Protein AF-A0A4Q4B4C9-F1 (afdb_monomer)

Radius of gyration: 53.79 Å; Cα contacts (8 Å, |Δi|>4): 9; chains: 1; bounding box: 115×48×121 Å

Structure (mmCIF, N/CA/C/O backbone):
data_AF-A0A4Q4B4C9-F1
#
_entry.id   AF-A0A4Q4B4C9-F1
#
loop_
_atom_site.group_PDB
_atom_site.id
_atom_site.type_symbol
_atom_site.label_atom_id
_atom_site.label_alt_id
_atom_site.label_comp_id
_atom_site.label_asym_id
_atom_site.label_entity_id
_atom_site.label_seq_id
_atom_site.pdbx_PDB_ins_code
_atom_site.Cartn_x
_atom_site.Cartn_y
_atom_site.Cartn_z
_atom_site.occupancy
_atom_site.B_iso_or_equiv
_atom_site.auth_seq_id
_atom_site.auth_comp_id
_atom_site.auth_asym_id
_atom_site.auth_atom_id
_atom_site.pdbx_PDB_model_num
ATOM 1 N N . MET A 1 1 ? -21.458 15.396 8.444 1.00 42.88 1 MET A N 1
ATOM 2 C CA . MET A 1 1 ? -22.837 14.868 8.305 1.00 42.88 1 MET A CA 1
ATOM 3 C C . MET A 1 1 ? -23.790 16.047 8.133 1.00 42.88 1 MET A C 1
ATOM 5 O O . MET A 1 1 ? -23.716 16.972 8.928 1.00 42.88 1 MET A O 1
ATOM 9 N N . LYS A 1 2 ? -24.606 16.087 7.069 1.00 46.91 2 LYS A N 1
ATOM 10 C CA . LYS A 1 2 ? -25.549 17.196 6.817 1.00 46.91 2 LYS A CA 1
ATOM 11 C C . LYS A 1 2 ? -26.785 17.034 7.712 1.00 46.91 2 LYS A C 1
ATOM 13 O O . LYS A 1 2 ? -27.507 16.052 7.568 1.00 46.91 2 LYS A O 1
ATOM 18 N N . ASN A 1 3 ? -27.028 17.991 8.607 1.00 56.25 3 ASN A N 1
ATOM 19 C CA . ASN A 1 3 ? -28.228 18.044 9.445 1.00 56.25 3 ASN A CA 1
ATOM 20 C C . ASN A 1 3 ? -29.454 18.344 8.564 1.00 56.25 3 ASN A C 1
ATOM 22 O O . ASN A 1 3 ? -29.598 19.454 8.054 1.00 56.25 3 ASN A O 1
ATOM 26 N N . LYS A 1 4 ? -30.316 17.345 8.330 1.00 58.97 4 LYS A N 1
ATOM 27 C CA . LYS A 1 4 ? -31.586 17.542 7.614 1.00 58.97 4 LYS A CA 1
ATOM 28 C C . LYS A 1 4 ? -32.542 18.352 8.499 1.00 58.97 4 LYS A C 1
ATOM 30 O O . LYS A 1 4 ? -32.805 17.977 9.635 1.00 58.97 4 LYS A O 1
ATOM 35 N N . LYS A 1 5 ? -33.046 19.458 7.951 1.00 60.44 5 LYS A N 1
ATOM 36 C CA . LYS A 1 5 ? -33.972 20.411 8.579 1.00 60.44 5 LYS A CA 1
ATOM 37 C C . LYS A 1 5 ? -35.241 19.682 9.070 1.00 60.44 5 LYS A C 1
ATOM 39 O O . LYS A 1 5 ? -35.974 19.124 8.259 1.00 60.44 5 LYS A O 1
ATOM 44 N N . LEU A 1 6 ? -35.472 19.662 10.388 1.00 64.94 6 LEU A N 1
ATOM 45 C CA . LEU A 1 6 ? -36.532 18.889 11.070 1.00 64.94 6 LEU A CA 1
ATOM 46 C C . LEU A 1 6 ? -37.939 19.520 10.972 1.00 64.94 6 LEU A C 1
ATOM 48 O O . LEU A 1 6 ? -38.914 18.950 11.448 1.00 64.94 6 LEU A O 1
ATOM 52 N N . GLU A 1 7 ? -38.063 20.688 10.344 1.00 58.03 7 GLU A N 1
ATOM 53 C CA . GLU A 1 7 ? -39.237 21.572 10.443 1.00 58.03 7 GLU A CA 1
ATOM 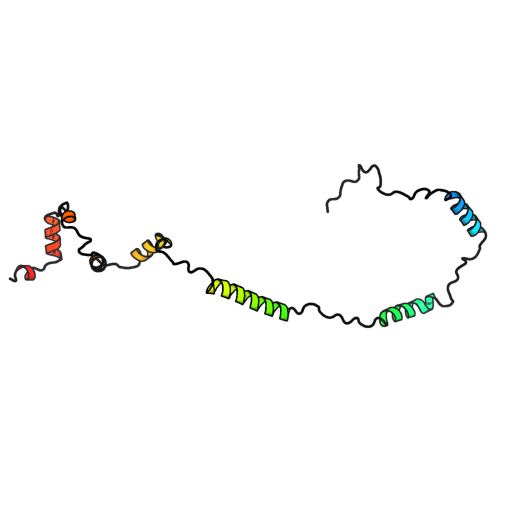54 C C . GLU A 1 7 ? -40.471 21.116 9.631 1.00 58.03 7 GLU A C 1
ATOM 56 O O . GLU A 1 7 ? -41.517 21.756 9.681 1.00 58.03 7 GLU A O 1
ATOM 61 N N . HIS A 1 8 ? -40.397 19.986 8.913 1.00 58.88 8 HIS A N 1
ATOM 62 C CA . HIS A 1 8 ? -41.503 19.451 8.095 1.00 58.88 8 HIS A CA 1
ATOM 63 C C . HIS A 1 8 ? -41.809 17.960 8.324 1.00 58.88 8 HIS A C 1
ATOM 65 O O . HIS A 1 8 ? -42.465 17.320 7.497 1.00 58.88 8 HIS A O 1
ATOM 71 N N . ILE A 1 9 ? -41.368 17.378 9.442 1.00 64.75 9 ILE A N 1
ATOM 72 C CA . ILE A 1 9 ? -41.639 15.970 9.757 1.00 64.75 9 ILE A CA 1
ATOM 73 C C . ILE A 1 9 ? -43.001 15.867 10.461 1.00 64.75 9 ILE A C 1
ATOM 75 O O . ILE A 1 9 ? -43.102 16.019 11.673 1.00 64.75 9 ILE A O 1
ATOM 79 N N . LYS A 1 10 ? -44.069 15.600 9.698 1.00 65.00 10 LYS A N 1
ATOM 80 C CA . LYS A 1 10 ? -45.440 15.464 10.241 1.00 65.00 10 LYS A CA 1
ATOM 81 C C . LYS A 1 10 ? -45.649 14.213 11.105 1.00 65.00 10 LYS A C 1
ATOM 83 O O . LYS A 1 10 ? -46.644 14.128 11.816 1.00 65.00 10 LYS A O 1
ATOM 88 N N . THR A 1 11 ? -44.748 13.232 11.032 1.00 64.75 11 THR A N 1
ATOM 89 C CA . THR A 1 11 ? -44.867 11.958 11.755 1.00 64.75 11 THR A CA 1
ATOM 90 C C . THR A 1 11 ? -43.518 11.572 12.346 1.00 64.75 11 THR A C 1
ATOM 92 O O . THR A 1 11 ? -42.553 11.414 11.603 1.00 64.75 11 THR A O 1
ATOM 95 N N . THR A 1 12 ? -43.442 11.370 13.659 1.00 70.44 12 THR A N 1
ATOM 96 C CA . THR A 1 12 ? -42.189 11.162 14.411 1.00 70.44 12 THR A CA 1
ATOM 97 C C . THR A 1 12 ? -41.469 9.838 14.106 1.00 70.44 12 THR A C 1
ATOM 99 O O . THR A 1 12 ? -40.429 9.565 14.687 1.00 70.44 12 THR A O 1
ATOM 102 N N . GLY A 1 13 ? -41.997 8.998 13.205 1.00 74.75 13 GLY A N 1
ATOM 103 C CA . GLY A 1 13 ? -41.436 7.687 12.850 1.00 74.75 13 GLY A CA 1
ATOM 104 C C . GLY A 1 13 ? -41.636 6.607 13.920 1.00 74.75 13 GLY A C 1
ATOM 105 O O . GLY A 1 13 ? -41.539 5.422 13.614 1.00 74.75 13 GLY A O 1
ATOM 106 N N . PHE A 1 14 ? -41.985 6.993 15.145 1.00 80.00 14 PHE A N 1
ATOM 107 C CA . PHE A 1 14 ? -42.307 6.077 16.229 1.00 80.00 14 PHE A CA 1
ATOM 108 C C . PHE A 1 14 ? -43.767 5.632 16.126 1.00 80.00 14 PHE A C 1
ATOM 110 O O . PHE A 1 14 ? -44.681 6.452 16.030 1.00 80.00 14 PHE A O 1
ATOM 117 N N . LYS A 1 15 ? -43.987 4.316 16.140 1.00 79.31 15 LYS A N 1
ATOM 118 C CA . LYS A 1 15 ? -45.313 3.696 16.219 1.00 79.31 15 LYS A CA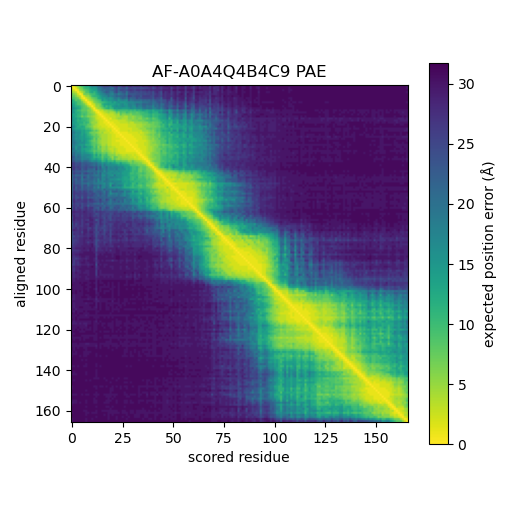 1
ATOM 119 C C . LYS A 1 15 ? -45.344 2.804 17.450 1.00 79.31 15 LYS A C 1
ATOM 121 O O . LYS A 1 15 ? -44.407 2.040 17.670 1.00 79.31 15 LYS A O 1
ATOM 126 N N . THR A 1 16 ? -46.405 2.900 18.241 1.00 83.62 16 THR A N 1
ATOM 127 C CA . THR A 1 16 ? -46.639 1.961 19.336 1.00 83.62 16 THR A CA 1
ATOM 128 C C . THR A 1 16 ? -47.272 0.674 18.797 1.00 83.62 16 THR A C 1
ATOM 130 O O . THR A 1 16 ? -47.941 0.699 17.756 1.00 83.62 16 THR A O 1
ATOM 133 N N . PRO A 1 17 ? -47.059 -0.469 19.469 1.00 89.69 17 PRO A N 1
ATOM 134 C CA . PRO A 1 17 ? -47.747 -1.710 19.144 1.00 89.69 17 PRO A CA 1
ATOM 135 C C . PRO A 1 17 ? -49.271 -1.553 19.175 1.00 89.69 17 PRO A C 1
ATOM 137 O O . PRO A 1 17 ? -49.821 -0.722 19.904 1.00 89.69 17 PRO A O 1
ATOM 140 N N . LYS A 1 18 ? -49.963 -2.390 18.399 1.00 88.25 18 LYS A N 1
ATOM 141 C CA . LYS A 1 18 ? -51.425 -2.468 18.439 1.00 88.25 18 LYS A CA 1
ATOM 142 C C . LYS A 1 18 ? -51.864 -2.783 19.878 1.00 88.25 18 LYS A C 1
ATOM 144 O O . LYS A 1 18 ? -51.306 -3.687 20.489 1.00 88.25 18 LYS A O 1
ATOM 149 N N . ASN A 1 19 ? -52.830 -2.019 20.391 1.00 89.75 19 ASN A N 1
ATOM 150 C CA . ASN A 1 19 ? -53.393 -2.140 21.743 1.00 89.75 19 ASN A CA 1
ATOM 151 C C . ASN A 1 19 ? -52.430 -1.809 22.906 1.00 89.75 19 ASN A C 1
ATOM 153 O O . ASN A 1 19 ? -52.719 -2.142 24.047 1.00 89.75 19 ASN A O 1
ATOM 157 N N . TYR A 1 20 ? -51.319 -1.100 22.664 1.00 88.31 20 TYR A N 1
ATOM 158 C CA . TYR A 1 20 ? -50.353 -0.731 23.718 1.00 88.31 20 TYR A CA 1
ATOM 159 C C . TYR A 1 20 ? -50.963 0.040 24.907 1.00 88.31 20 TYR A C 1
ATOM 161 O O . TYR A 1 20 ? -50.525 -0.124 26.039 1.00 88.31 20 TYR A O 1
ATOM 169 N N . PHE A 1 21 ? -51.963 0.886 24.651 1.00 92.75 21 PHE A N 1
ATOM 170 C CA . PHE A 1 21 ? -52.628 1.688 25.685 1.00 92.75 21 PHE A CA 1
ATOM 171 C C . PHE A 1 21 ? -53.924 1.053 26.208 1.00 92.75 21 PHE A C 1
ATOM 173 O O . PHE A 1 21 ? -54.580 1.625 27.074 1.00 92.75 21 PHE A O 1
ATOM 180 N N . GLU A 1 22 ? -54.318 -0.109 25.686 1.00 92.12 22 GLU A N 1
ATOM 181 C CA . GLU A 1 22 ? -55.541 -0.786 26.111 1.00 92.12 22 GLU A CA 1
ATOM 182 C C . GLU A 1 22 ? -55.336 -1.370 27.519 1.00 92.12 22 GLU A C 1
ATOM 184 O O . GLU A 1 22 ? -54.445 -2.187 27.737 1.00 92.12 22 GLU A O 1
ATOM 189 N N . GLY A 1 23 ? -56.120 -0.904 28.497 1.00 87.94 23 GLY A N 1
ATOM 190 C CA . GLY A 1 23 ? -56.010 -1.329 29.900 1.00 87.94 23 GLY A CA 1
ATOM 191 C C . GLY A 1 23 ? -54.860 -0.690 30.694 1.00 87.94 23 GLY A C 1
ATOM 192 O O . GLY A 1 23 ? -54.616 -1.088 31.835 1.00 87.94 23 GLY A O 1
ATOM 193 N N . LEU A 1 24 ? -54.162 0.306 30.130 1.00 92.56 24 LEU A N 1
ATOM 194 C CA . LEU A 1 24 ? -53.080 1.020 30.823 1.00 92.56 24 LEU A CA 1
ATOM 195 C C . LEU A 1 24 ? -53.591 1.720 32.092 1.00 92.56 24 LEU A C 1
ATOM 197 O O . LEU A 1 24 ? -52.974 1.591 33.150 1.00 92.56 24 LEU A O 1
ATOM 201 N N . ASP A 1 25 ? -54.728 2.410 31.994 1.00 90.88 25 ASP A N 1
ATOM 202 C CA . ASP A 1 25 ? -55.322 3.147 33.113 1.00 90.88 25 ASP A CA 1
ATOM 203 C C . ASP A 1 25 ? -55.636 2.210 34.282 1.00 90.88 25 ASP A C 1
ATOM 205 O O . ASP A 1 25 ? -55.207 2.456 35.409 1.00 90.88 25 ASP A O 1
ATOM 209 N N . ASP A 1 26 ? -56.288 1.078 34.001 1.00 92.38 26 ASP A N 1
ATOM 210 C CA . ASP A 1 26 ? -56.604 0.061 35.004 1.00 92.38 26 ASP A CA 1
ATOM 211 C C . ASP A 1 26 ? -55.338 -0.525 35.634 1.00 92.38 26 ASP A C 1
ATOM 213 O O . ASP A 1 26 ? -55.276 -0.705 36.852 1.00 92.38 26 ASP A O 1
ATOM 217 N N . SER A 1 27 ? -54.302 -0.790 34.833 1.00 90.00 27 SER A N 1
ATOM 218 C CA . SER A 1 27 ? -53.021 -1.300 35.330 1.00 90.00 27 SER A CA 1
ATOM 219 C C . SER A 1 27 ? -52.346 -0.312 36.284 1.00 90.00 27 SER A C 1
ATOM 221 O O . SER A 1 27 ? -51.910 -0.707 37.367 1.00 90.00 27 SER A O 1
ATOM 223 N N . ILE A 1 28 ? -52.289 0.972 35.921 1.00 92.31 28 ILE A N 1
ATOM 224 C CA . ILE A 1 28 ? -51.684 2.022 36.755 1.00 92.31 28 ILE A CA 1
ATOM 225 C C . ILE A 1 28 ? -52.471 2.182 38.058 1.00 92.31 28 ILE A C 1
ATOM 227 O O . ILE A 1 28 ? -51.889 2.246 39.144 1.00 92.31 28 ILE A O 1
ATOM 231 N N . LEU A 1 29 ? -53.799 2.206 37.972 1.00 92.31 29 LEU A N 1
ATOM 232 C CA . LEU A 1 29 ? -54.676 2.426 39.119 1.00 92.31 29 LEU A CA 1
ATOM 233 C C . LEU A 1 29 ? -54.662 1.225 40.078 1.00 92.31 29 LEU A C 1
ATOM 235 O O . LEU A 1 29 ? -54.659 1.400 41.300 1.00 92.31 29 LEU A O 1
ATOM 239 N N . ASN A 1 30 ? -54.584 0.004 39.544 1.00 89.50 30 ASN A N 1
ATOM 240 C CA . ASN A 1 30 ? -54.397 -1.212 40.334 1.00 89.50 30 ASN A CA 1
ATOM 241 C C . ASN A 1 30 ? -53.015 -1.257 40.995 1.00 89.50 30 ASN A C 1
ATOM 243 O O . ASN A 1 30 ? -52.917 -1.625 42.168 1.00 89.50 30 ASN A O 1
ATOM 247 N N . GLN A 1 31 ? -51.962 -0.827 40.295 1.00 86.81 31 GLN A N 1
ATOM 248 C CA . GLN A 1 31 ? -50.615 -0.762 40.858 1.00 86.81 31 GLN A CA 1
ATOM 249 C C . GLN A 1 31 ? -50.516 0.272 41.986 1.00 86.81 31 GLN A C 1
ATOM 251 O O . GLN A 1 31 ? -49.995 -0.050 43.051 1.00 86.81 31 GLN A O 1
ATOM 256 N N . ALA A 1 32 ? -51.100 1.462 41.817 1.00 86.56 32 ALA A N 1
ATOM 257 C CA . ALA A 1 32 ? -51.150 2.486 42.863 1.00 86.56 32 ALA A CA 1
ATOM 258 C C . ALA A 1 32 ? -51.892 1.999 44.124 1.00 86.56 32 ALA A C 1
ATOM 260 O O . ALA A 1 32 ? -51.418 2.194 45.247 1.00 86.56 32 ALA A O 1
ATOM 261 N N . LYS A 1 33 ? -53.023 1.296 43.950 1.00 87.19 33 LYS A N 1
ATOM 262 C CA . LYS A 1 33 ? -53.766 0.667 45.057 1.00 87.19 33 LYS A CA 1
ATOM 263 C C . LYS A 1 33 ? 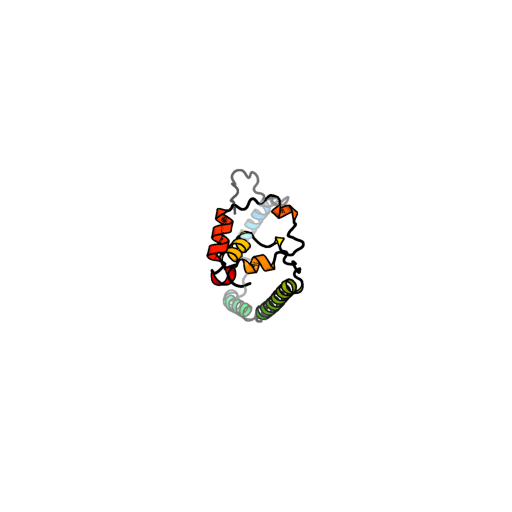-52.937 -0.400 45.776 1.00 87.19 33 LYS A C 1
ATOM 265 O O . LYS A 1 33 ? -52.973 -0.465 47.004 1.00 87.19 33 LYS A O 1
ATOM 270 N N . LEU A 1 34 ? -52.182 -1.218 45.040 1.00 82.38 34 LEU A N 1
ATOM 271 C CA . LEU A 1 34 ? -51.282 -2.216 45.628 1.00 82.38 34 LEU A CA 1
ATOM 272 C C . LEU A 1 34 ? -50.151 -1.553 46.420 1.00 82.38 34 LEU A C 1
ATOM 274 O O . LEU A 1 34 ? -49.905 -1.941 47.558 1.00 82.38 34 LEU A O 1
ATOM 278 N N . SER A 1 35 ? -49.516 -0.524 45.857 1.00 79.25 35 SER A N 1
ATOM 279 C CA . SER A 1 35 ? -48.435 0.217 46.512 1.00 79.25 35 SER A CA 1
ATOM 280 C C . SER A 1 35 ? -48.885 0.900 47.805 1.00 79.25 35 SER A C 1
ATOM 282 O O . SER A 1 35 ? -48.116 0.938 48.754 1.00 79.25 35 SER A O 1
ATOM 284 N N . SER A 1 36 ? -50.136 1.365 47.898 1.00 78.62 36 SER A N 1
ATOM 285 C CA . SER A 1 36 ? -50.681 1.910 49.158 1.00 78.62 36 SER A CA 1
ATOM 286 C C . SER A 1 36 ? -50.986 0.860 50.236 1.00 78.62 36 SER A C 1
ATOM 288 O O . SER A 1 36 ? -51.192 1.215 51.392 1.00 78.62 36 SER A O 1
ATOM 290 N N . LYS A 1 37 ? -51.061 -0.425 49.864 1.00 79.94 37 LYS A N 1
ATOM 291 C CA . LYS A 1 37 ? -51.369 -1.541 50.776 1.00 79.94 37 LYS A CA 1
ATOM 292 C C . LYS A 1 37 ? -50.134 -2.313 51.232 1.00 79.94 37 LYS A C 1
ATOM 294 O O . LYS A 1 37 ? -50.257 -3.192 52.081 1.00 79.94 37 LYS A O 1
ATOM 299 N N . ILE A 1 38 ? -48.977 -2.038 50.641 1.00 77.06 38 ILE A N 1
ATOM 300 C CA . ILE A 1 38 ? -47.738 -2.767 50.883 1.00 77.06 38 ILE A CA 1
ATOM 301 C C . ILE A 1 38 ? -46.719 -1.769 51.438 1.00 77.06 38 ILE A C 1
ATOM 303 O O . ILE A 1 38 ? -46.164 -0.973 50.693 1.00 77.06 38 ILE A O 1
ATOM 307 N N . ASP A 1 39 ? -46.448 -1.847 52.742 1.00 69.69 39 ASP A N 1
ATOM 308 C CA . ASP A 1 39 ? -45.487 -0.961 53.426 1.00 69.69 39 ASP A CA 1
ATOM 309 C C . ASP A 1 39 ? -44.017 -1.312 53.152 1.00 69.69 39 ASP A C 1
ATOM 311 O O . ASP A 1 39 ? -43.110 -0.553 53.488 1.00 69.69 39 ASP A O 1
ATOM 315 N N . THR A 1 40 ? -43.745 -2.481 52.565 1.00 69.00 40 THR A N 1
ATOM 316 C CA . THR A 1 40 ? -42.374 -2.960 52.357 1.00 69.00 40 THR A CA 1
ATOM 317 C C . THR A 1 40 ? -42.178 -3.444 50.932 1.00 69.00 40 THR A C 1
ATOM 319 O O . THR A 1 40 ? -42.922 -4.291 50.442 1.00 69.00 40 THR A O 1
ATOM 322 N N . ASN A 1 41 ? -41.148 -2.932 50.259 1.00 68.69 41 ASN A N 1
ATOM 323 C CA . ASN A 1 41 ? -40.745 -3.446 48.956 1.00 68.69 41 ASN A CA 1
ATOM 324 C C . ASN A 1 41 ? -40.422 -4.942 49.116 1.00 68.69 41 ASN A C 1
ATOM 326 O O . ASN A 1 41 ? -39.565 -5.309 49.918 1.00 68.69 41 ASN A O 1
ATOM 330 N N . GLY A 1 42 ? -41.124 -5.808 48.376 1.00 71.06 42 GLY A N 1
ATOM 331 C CA . GLY A 1 42 ? -41.061 -7.271 48.537 1.00 71.06 42 GLY A CA 1
ATOM 332 C C . GLY A 1 42 ? -39.691 -7.904 48.259 1.00 71.06 42 GLY A C 1
ATOM 333 O O . GLY A 1 42 ? -39.510 -9.099 48.469 1.00 71.06 42 GLY A O 1
ATOM 334 N N . PHE A 1 43 ? -38.716 -7.110 47.820 1.00 77.75 43 PHE A N 1
ATOM 335 C CA . PHE A 1 43 ? -37.341 -7.530 47.614 1.00 77.75 43 PHE A CA 1
ATOM 336 C C . PHE A 1 43 ? -36.456 -6.904 48.685 1.00 77.75 43 PHE A C 1
ATOM 338 O O . PHE A 1 43 ? -36.180 -5.704 48.665 1.00 77.75 43 PHE A O 1
ATOM 345 N N . LYS A 1 44 ? -35.993 -7.738 49.616 1.00 77.25 44 LYS A N 1
ATOM 346 C CA . LYS A 1 44 ? -34.891 -7.396 50.512 1.00 77.25 44 LYS A CA 1
ATOM 347 C C . LYS A 1 44 ? -33.598 -7.889 49.884 1.00 77.25 44 LYS A C 1
ATOM 349 O O . LYS A 1 44 ? -33.519 -9.033 49.437 1.00 77.25 44 LYS A O 1
ATOM 354 N N . VAL A 1 45 ? -32.596 -7.019 49.839 1.00 83.00 45 VAL A N 1
ATOM 355 C CA . VAL A 1 45 ? -31.242 -7.444 49.487 1.00 83.00 45 VAL A CA 1
ATOM 356 C C . VAL A 1 45 ? -30.698 -8.358 50.592 1.00 83.00 45 VAL A C 1
ATOM 358 O O . VAL A 1 45 ? -31.038 -8.151 51.761 1.00 83.00 45 VAL A O 1
ATOM 361 N N . PRO A 1 46 ? -29.880 -9.368 50.251 1.00 84.69 46 PRO A N 1
ATOM 362 C CA . PRO A 1 46 ? -29.179 -10.166 51.246 1.00 84.69 46 PRO A CA 1
ATOM 363 C C . PRO A 1 46 ? -28.334 -9.292 52.175 1.00 84.69 46 PRO A C 1
ATOM 365 O O . PRO A 1 46 ? -27.816 -8.247 51.767 1.00 84.69 46 PRO A O 1
ATOM 368 N N . GLU A 1 47 ? -28.175 -9.748 53.413 1.00 86.31 47 GLU A N 1
ATOM 369 C CA . GLU A 1 47 ? -27.282 -9.117 54.382 1.00 86.31 47 GLU A CA 1
ATOM 370 C C . GLU A 1 47 ? -25.864 -9.017 53.796 1.00 86.31 47 GLU A C 1
ATOM 372 O O . GLU A 1 47 ? -25.396 -9.926 53.103 1.00 86.31 47 GLU A O 1
ATOM 377 N N . SER A 1 48 ? -25.220 -7.862 53.979 1.00 87.00 48 SER A N 1
ATOM 378 C CA . SER A 1 48 ? -23.886 -7.568 53.437 1.00 87.00 48 SER A CA 1
ATOM 379 C C . SER A 1 48 ? -23.747 -7.654 51.902 1.00 87.00 48 SER A C 1
ATOM 381 O O . SER A 1 48 ? -22.634 -7.800 51.391 1.00 87.00 48 SER A O 1
ATOM 383 N N . TYR A 1 49 ? -24.838 -7.537 51.125 1.00 87.06 49 TYR A N 1
ATOM 384 C CA . TYR A 1 49 ? -24.764 -7.508 49.652 1.00 87.06 49 TYR A CA 1
ATOM 385 C C . TYR A 1 49 ? -23.849 -6.386 49.140 1.00 87.06 49 TYR A C 1
ATOM 387 O O . TYR A 1 49 ? -22.944 -6.642 48.348 1.00 87.06 49 TYR A O 1
ATOM 395 N N . PHE A 1 50 ? -24.069 -5.156 49.615 1.00 90.81 50 PHE A N 1
ATOM 396 C CA . PHE A 1 50 ? -23.292 -3.989 49.188 1.00 90.81 50 PHE A CA 1
ATOM 397 C C . PHE A 1 50 ? -21.879 -3.973 49.779 1.00 90.81 50 PHE A C 1
ATOM 399 O O . PHE A 1 50 ? -20.961 -3.513 49.115 1.00 90.81 50 PHE A O 1
ATOM 406 N N . GLU A 1 51 ? -21.684 -4.540 50.972 1.00 89.19 51 GLU A N 1
ATOM 407 C CA . GLU A 1 51 ? -20.365 -4.654 51.614 1.00 89.19 51 GLU A CA 1
ATOM 408 C C . GLU A 1 51 ? -19.423 -5.585 50.835 1.00 89.19 51 GLU A C 1
ATOM 410 O O . GLU A 1 51 ? -18.227 -5.332 50.741 1.00 89.19 51 GLU A O 1
ATOM 415 N N . ASN A 1 52 ? -19.968 -6.645 50.229 1.00 88.12 52 ASN A N 1
ATOM 416 C CA . ASN A 1 52 ? -19.197 -7.621 49.452 1.00 88.12 52 ASN A CA 1
ATOM 417 C C . ASN A 1 52 ? -19.218 -7.358 47.939 1.00 88.12 52 ASN A C 1
ATOM 419 O O . ASN A 1 52 ? -18.637 -8.135 47.173 1.00 88.12 52 ASN A O 1
ATOM 423 N N . LEU A 1 53 ? -19.910 -6.307 47.487 1.00 89.44 53 LEU A N 1
ATOM 424 C CA . LEU A 1 53 ? -20.043 -5.991 46.066 1.00 89.44 53 LEU A CA 1
ATOM 425 C C . LEU A 1 53 ? -18.678 -5.662 45.457 1.00 89.44 53 LEU A C 1
ATOM 427 O O . LEU A 1 53 ? -18.312 -6.246 44.439 1.00 89.44 53 LEU A O 1
ATOM 431 N N . ASP A 1 54 ? -17.912 -4.793 46.115 1.00 85.75 54 ASP A N 1
ATOM 432 C CA . ASP A 1 54 ? -16.602 -4.349 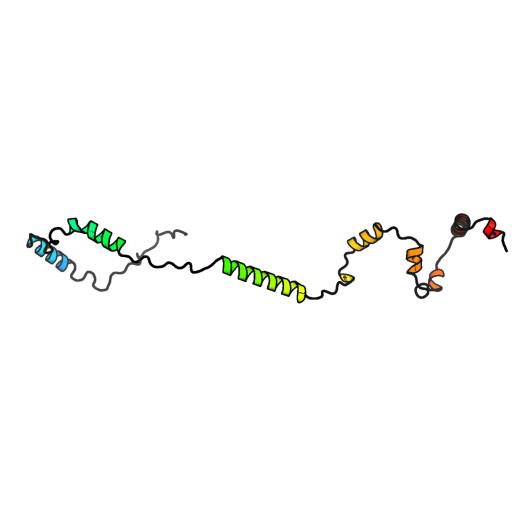45.633 1.00 85.75 54 ASP A CA 1
ATOM 433 C C . ASP A 1 54 ? -15.627 -5.523 45.499 1.00 85.75 54 ASP A C 1
ATOM 435 O O . ASP A 1 54 ? -14.951 -5.667 44.480 1.00 85.75 54 ASP A O 1
ATOM 439 N N . VAL A 1 55 ? -15.616 -6.421 46.490 1.00 87.06 55 VAL A N 1
ATOM 440 C CA . VAL A 1 55 ? -14.780 -7.631 46.482 1.00 87.06 55 VAL A CA 1
ATOM 441 C C . VAL A 1 55 ? -15.168 -8.548 45.322 1.00 87.06 55 VAL A C 1
ATOM 443 O O . VAL A 1 55 ? -14.300 -8.981 44.566 1.00 87.06 55 VAL A O 1
ATOM 446 N N . LYS A 1 56 ? -16.470 -8.791 45.116 1.00 86.06 56 LYS A N 1
ATOM 447 C CA . LYS A 1 56 ? -16.963 -9.623 44.006 1.00 86.06 56 LYS A CA 1
ATOM 448 C C . LYS A 1 56 ? -16.631 -9.041 42.637 1.00 86.06 56 LYS A C 1
ATOM 450 O O . LYS A 1 56 ? -16.280 -9.795 41.732 1.00 86.06 56 LYS A O 1
ATOM 455 N N . VAL A 1 57 ? -16.752 -7.725 42.470 1.00 87.25 57 VAL A N 1
ATOM 456 C CA . VAL A 1 57 ? -16.421 -7.052 41.208 1.00 87.25 57 VAL A CA 1
ATOM 457 C C . VAL A 1 57 ? -14.920 -7.151 40.936 1.00 87.25 57 VAL A C 1
ATOM 459 O O . VAL A 1 57 ? -14.524 -7.505 39.826 1.00 87.25 57 VAL A O 1
ATOM 462 N N . LEU A 1 58 ? -14.078 -6.909 41.942 1.00 85.69 58 LEU A N 1
ATOM 463 C CA . LEU A 1 58 ? -12.624 -7.016 41.805 1.00 85.69 58 LEU A CA 1
ATOM 464 C C . LEU A 1 58 ? -12.168 -8.449 41.499 1.00 85.69 58 LEU A C 1
ATOM 466 O O . LEU A 1 58 ? -11.309 -8.636 40.636 1.00 85.69 58 LEU A O 1
ATOM 470 N N . ASP A 1 59 ? -12.755 -9.457 42.143 1.00 85.94 59 ASP A N 1
ATOM 471 C CA . ASP A 1 59 ? -12.451 -10.865 41.862 1.00 85.94 59 ASP A CA 1
ATOM 472 C C . ASP A 1 59 ? -12.907 -11.287 40.460 1.00 85.94 59 ASP A C 1
ATOM 474 O O . ASP A 1 59 ? -12.169 -11.978 39.753 1.00 85.94 59 ASP A O 1
ATOM 478 N N . ALA A 1 60 ? -14.072 -10.820 40.004 1.00 80.94 60 ALA A N 1
ATOM 479 C CA . ALA A 1 60 ? -14.565 -11.085 38.651 1.00 80.94 60 ALA A CA 1
ATOM 480 C C . ALA A 1 60 ? -13.678 -10.465 37.555 1.00 80.94 60 ALA A C 1
ATOM 482 O O . ALA A 1 60 ? -13.586 -11.004 36.451 1.00 80.94 60 ALA A O 1
ATOM 483 N N . VAL A 1 61 ? -13.008 -9.347 37.850 1.00 79.62 61 VAL A N 1
ATOM 484 C CA . VAL A 1 61 ? -12.076 -8.694 36.917 1.00 79.62 61 VAL A CA 1
ATOM 485 C C . VAL A 1 61 ? -10.689 -9.345 36.960 1.00 79.62 61 VAL A C 1
ATOM 487 O O . VAL A 1 61 ? -10.062 -9.502 35.914 1.00 79.62 61 VAL A O 1
ATOM 490 N N . LYS A 1 62 ? -10.213 -9.779 38.135 1.00 74.69 62 LYS A N 1
ATOM 491 C CA . LYS A 1 62 ? -8.906 -10.451 38.293 1.00 74.69 62 LYS A CA 1
ATOM 492 C C . LYS A 1 62 ? -8.861 -11.865 37.711 1.00 74.69 62 LYS A C 1
ATOM 494 O O . LYS A 1 62 ? -7.791 -12.328 37.334 1.00 74.69 62 LYS A O 1
ATOM 499 N N . THR A 1 63 ? -9.996 -12.558 37.663 1.00 61.50 63 THR A N 1
ATOM 500 C CA . THR A 1 63 ? -10.089 -13.966 37.231 1.00 61.50 63 THR A CA 1
ATOM 501 C C . THR A 1 63 ? -10.347 -14.143 35.736 1.00 61.50 63 THR A C 1
ATOM 503 O O . THR A 1 63 ? -10.621 -15.255 35.288 1.00 61.50 63 THR A O 1
ATOM 506 N N . GLN A 1 64 ? -10.225 -13.084 34.933 1.00 64.94 64 GLN A N 1
ATOM 507 C CA . GLN A 1 64 ? -10.158 -13.227 33.482 1.00 64.94 64 GLN A CA 1
ATOM 508 C C . GLN A 1 64 ? -8.797 -13.859 33.143 1.00 64.94 64 GLN A C 1
ATOM 510 O O . GLN A 1 64 ? -7.775 -13.199 33.350 1.00 64.94 64 GLN A O 1
ATOM 515 N N . PRO A 1 65 ? -8.726 -15.116 32.652 1.00 66.75 65 PRO A N 1
ATOM 516 C CA . PRO A 1 65 ? -7.467 -15.635 32.138 1.00 66.75 65 PRO A CA 1
ATOM 517 C C . PRO A 1 65 ? -7.022 -14.681 31.035 1.00 66.75 65 PRO A C 1
ATOM 519 O O . PRO A 1 65 ? -7.817 -14.392 30.138 1.00 66.75 65 PRO A O 1
ATOM 522 N N . GLU A 1 66 ? -5.797 -14.155 31.125 1.00 66.19 66 GLU A N 1
ATOM 523 C CA . GLU A 1 66 ? -5.249 -13.271 30.100 1.00 66.19 66 GLU A CA 1
ATOM 524 C C . GLU A 1 66 ? -5.426 -13.957 28.747 1.00 66.19 66 GLU A C 1
ATOM 526 O O . GLU A 1 66 ? -4.772 -14.958 28.436 1.00 66.19 66 GLU A O 1
ATOM 531 N N . THR A 1 67 ? -6.400 -13.487 27.964 1.00 64.50 67 THR A N 1
ATOM 532 C CA . THR A 1 67 ? -6.652 -14.069 26.655 1.00 64.50 67 THR A CA 1
ATOM 533 C C . THR A 1 67 ? -5.392 -13.816 25.855 1.00 64.50 67 THR A C 1
ATOM 535 O O . THR A 1 67 ? -4.946 -12.679 25.704 1.00 64.50 67 THR A O 1
ATOM 538 N N . LYS A 1 68 ? -4.752 -14.902 25.416 1.00 66.25 68 LYS A N 1
ATOM 539 C CA . LYS A 1 68 ? -3.482 -14.851 24.699 1.00 66.25 68 LYS A CA 1
ATOM 540 C C . LYS A 1 68 ? -3.702 -14.129 23.373 1.00 66.25 68 LYS A C 1
ATOM 542 O O . LYS A 1 68 ? -4.013 -14.750 22.358 1.00 66.25 68 LYS A O 1
ATOM 547 N N . VAL A 1 69 ? -3.551 -12.808 23.384 1.00 71.12 69 VAL A N 1
ATOM 548 C CA . VAL A 1 69 ? -3.620 -11.976 22.189 1.00 71.12 69 VAL A CA 1
ATOM 549 C C . VAL A 1 69 ? -2.388 -12.270 21.342 1.00 71.12 69 VAL A C 1
ATOM 551 O O . VAL A 1 69 ? -1.272 -11.834 21.621 1.00 71.12 69 VAL A O 1
ATOM 554 N N . ILE A 1 70 ? -2.575 -13.082 20.304 1.00 70.12 70 ILE A N 1
ATOM 555 C CA . ILE A 1 70 ? -1.544 -13.301 19.295 1.00 70.12 70 ILE A CA 1
ATOM 556 C C . ILE A 1 70 ? -1.608 -12.162 18.278 1.00 70.12 70 ILE A C 1
ATOM 558 O O . ILE A 1 70 ? -2.669 -11.815 17.763 1.00 70.12 70 ILE A O 1
ATOM 562 N N . LYS A 1 71 ? -0.457 -11.554 17.982 1.00 71.19 71 LYS A N 1
ATOM 563 C CA . LYS A 1 71 ? -0.350 -10.565 16.905 1.00 71.19 71 LYS A CA 1
ATOM 564 C C . LYS A 1 71 ? -0.613 -11.287 15.580 1.00 71.19 71 LYS A C 1
ATOM 566 O O . LYS A 1 71 ? 0.199 -12.110 15.170 1.00 71.19 71 LYS A O 1
ATOM 571 N N . LEU A 1 72 ? -1.744 -10.992 14.936 1.00 73.31 72 LEU A N 1
ATOM 572 C CA . LEU A 1 72 ? -2.204 -11.691 13.726 1.00 73.31 72 LEU A CA 1
ATOM 573 C C . LEU A 1 72 ? -1.296 -11.445 12.510 1.00 73.31 72 LEU A C 1
ATOM 575 O O . LEU A 1 72 ? -1.225 -12.276 11.611 1.00 73.31 72 LEU A O 1
ATOM 579 N N . PHE A 1 73 ? -0.575 -10.320 12.482 1.00 72.06 73 PHE A N 1
ATOM 580 C CA . PHE A 1 73 ? 0.249 -9.941 11.340 1.00 72.06 73 PHE A CA 1
ATOM 581 C C . PHE A 1 73 ? 1.692 -9.646 11.747 1.00 72.06 73 PHE A C 1
ATOM 583 O O . PHE A 1 73 ? 1.978 -8.696 12.480 1.00 72.06 73 PHE A O 1
ATOM 590 N N . ASN A 1 74 ? 2.622 -10.464 11.253 1.00 79.56 74 ASN A N 1
ATOM 591 C CA . ASN A 1 74 ? 4.048 -10.243 11.441 1.00 79.56 74 ASN A CA 1
ATOM 592 C C . ASN A 1 74 ? 4.582 -9.371 10.297 1.00 79.56 74 ASN A C 1
ATOM 594 O O . ASN A 1 74 ? 4.985 -9.886 9.253 1.00 79.56 74 ASN A O 1
ATOM 598 N N . TRP A 1 75 ? 4.602 -8.053 10.509 1.00 77.81 75 TRP A N 1
ATOM 599 C CA . TRP A 1 75 ? 5.060 -7.054 9.531 1.00 77.81 75 TRP A CA 1
ATOM 600 C C . TRP A 1 75 ? 6.422 -7.376 8.902 1.00 77.81 75 TRP A C 1
ATOM 602 O O . TRP A 1 75 ? 6.642 -7.065 7.738 1.00 77.81 75 TRP A O 1
ATOM 612 N N . LYS A 1 76 ? 7.316 -8.070 9.622 1.00 81.19 76 LYS A N 1
ATOM 613 C CA . LYS A 1 76 ? 8.614 -8.500 9.077 1.00 81.19 76 LYS A CA 1
ATOM 614 C C . LYS A 1 76 ? 8.473 -9.526 7.945 1.00 81.19 76 LYS A C 1
ATOM 616 O O . LYS A 1 76 ? 9.198 -9.447 6.962 1.00 81.19 76 LYS A O 1
ATOM 621 N N . LYS A 1 77 ? 7.536 -10.474 8.069 1.00 83.00 77 LYS A N 1
ATOM 622 C CA . LYS A 1 77 ? 7.253 -11.477 7.026 1.00 83.00 77 LYS A CA 1
ATOM 623 C C . LYS A 1 77 ? 6.517 -10.852 5.842 1.00 83.00 77 LYS A C 1
ATOM 625 O O . LYS A 1 77 ? 6.820 -11.170 4.697 1.00 83.00 77 LYS A O 1
ATOM 630 N N . ALA A 1 78 ? 5.616 -9.913 6.118 1.00 83.12 78 ALA A N 1
ATOM 631 C CA . ALA A 1 78 ? 4.935 -9.144 5.084 1.00 83.12 78 ALA A CA 1
ATOM 632 C C . ALA A 1 78 ? 5.909 -8.290 4.261 1.00 83.12 78 ALA A C 1
ATOM 634 O O . ALA A 1 78 ? 5.870 -8.334 3.036 1.00 83.12 78 ALA A O 1
ATOM 635 N N . ALA A 1 79 ? 6.838 -7.594 4.924 1.00 84.38 79 ALA A N 1
ATOM 636 C CA . ALA A 1 79 ? 7.877 -6.815 4.260 1.00 84.38 79 ALA A CA 1
ATOM 637 C C . ALA A 1 79 ? 8.791 -7.696 3.392 1.00 84.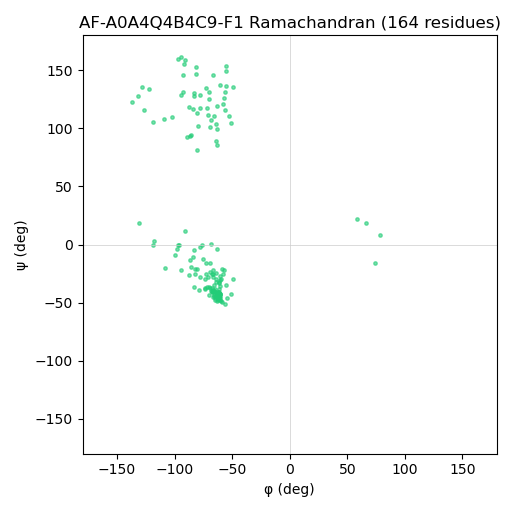38 79 ALA A C 1
ATOM 639 O O . ALA A 1 79 ? 9.099 -7.318 2.267 1.00 84.38 79 ALA A O 1
ATOM 640 N N . SER A 1 80 ? 9.168 -8.896 3.860 1.00 83.75 80 SER A N 1
ATOM 641 C CA . SER A 1 80 ? 9.974 -9.815 3.041 1.00 83.75 80 SER A CA 1
ATOM 642 C C . SER A 1 80 ? 9.233 -10.318 1.800 1.00 83.75 80 SER A C 1
ATOM 644 O O . SER A 1 80 ? 9.828 -10.391 0.732 1.00 83.75 80 SER A O 1
ATOM 646 N N . VAL A 1 81 ? 7.934 -10.627 1.910 1.00 89.56 81 VAL A N 1
ATOM 647 C CA . VAL A 1 81 ? 7.125 -11.065 0.758 1.00 89.56 81 VAL A CA 1
ATOM 648 C C . VAL A 1 81 ? 6.924 -9.916 -0.232 1.00 89.56 81 VAL A C 1
ATOM 650 O O . VAL A 1 81 ? 7.040 -10.127 -1.435 1.00 89.56 81 VAL A O 1
ATOM 653 N N . ALA A 1 82 ? 6.697 -8.696 0.262 1.00 90.06 82 ALA A N 1
ATOM 654 C CA . ALA A 1 82 ? 6.577 -7.506 -0.576 1.00 90.06 82 ALA A CA 1
ATOM 655 C C . ALA A 1 82 ? 7.878 -7.194 -1.334 1.00 90.06 82 ALA A C 1
ATOM 657 O O . ALA A 1 82 ? 7.826 -6.902 -2.524 1.00 90.06 82 ALA A O 1
ATOM 658 N N . ALA A 1 83 ? 9.039 -7.313 -0.680 1.00 90.69 83 ALA A N 1
ATOM 659 C CA . ALA A 1 83 ? 10.336 -7.129 -1.330 1.00 90.69 83 ALA A CA 1
ATOM 660 C C . ALA A 1 83 ? 10.571 -8.165 -2.441 1.00 90.69 83 ALA A C 1
ATOM 662 O O . ALA A 1 83 ? 10.963 -7.800 -3.545 1.00 90.69 83 ALA A O 1
ATOM 663 N N . ILE A 1 84 ? 10.267 -9.443 -2.181 1.00 91.50 84 ILE A N 1
ATOM 664 C CA . ILE A 1 84 ? 10.382 -10.510 -3.188 1.00 91.50 84 ILE A CA 1
ATOM 665 C C . ILE A 1 84 ? 9.449 -10.240 -4.375 1.00 91.50 84 ILE A C 1
ATOM 667 O O . ILE A 1 84 ? 9.883 -10.352 -5.517 1.00 91.50 84 ILE A O 1
ATOM 671 N N . ALA A 1 85 ? 8.196 -9.848 -4.123 1.00 92.38 85 ALA A N 1
ATOM 672 C CA . ALA A 1 85 ? 7.242 -9.511 -5.176 1.00 92.38 85 ALA A CA 1
ATOM 673 C C . ALA A 1 85 ? 7.697 -8.298 -6.004 1.00 92.38 85 ALA A C 1
ATOM 675 O O . ALA A 1 85 ? 7.634 -8.348 -7.228 1.00 92.38 85 ALA A O 1
ATOM 676 N N . ALA A 1 86 ? 8.213 -7.245 -5.361 1.00 91.25 86 ALA A N 1
ATOM 677 C CA . ALA A 1 86 ? 8.756 -6.074 -6.049 1.00 91.25 86 ALA A CA 1
ATOM 678 C C . ALA A 1 86 ? 9.945 -6.445 -6.945 1.00 91.25 86 ALA A C 1
ATOM 680 O O . ALA A 1 86 ? 9.971 -6.047 -8.106 1.00 91.25 86 ALA A O 1
ATOM 681 N N . CYS A 1 87 ? 10.876 -7.270 -6.451 1.00 91.44 87 CYS A N 1
ATOM 682 C CA . CYS A 1 87 ? 11.975 -7.794 -7.263 1.00 91.44 87 CYS A CA 1
ATOM 683 C C . CYS A 1 87 ? 11.471 -8.640 -8.438 1.00 91.44 87 CYS A C 1
ATOM 685 O O . CYS A 1 87 ? 12.025 -8.548 -9.527 1.00 91.44 87 CYS A O 1
ATOM 687 N N . MET A 1 88 ? 10.420 -9.440 -8.241 1.00 91.75 88 MET A N 1
ATOM 688 C CA . MET A 1 88 ? 9.827 -10.257 -9.304 1.00 91.75 88 MET A CA 1
ATOM 689 C C . MET A 1 88 ? 9.167 -9.396 -10.386 1.00 91.75 88 MET A C 1
ATOM 691 O O . MET A 1 88 ? 9.333 -9.682 -11.565 1.00 91.75 88 MET A O 1
ATOM 695 N N . VAL A 1 89 ? 8.468 -8.324 -10.002 1.00 91.56 89 VAL A N 1
ATOM 696 C CA . VAL A 1 89 ? 7.877 -7.357 -10.941 1.00 91.56 89 VAL A CA 1
ATOM 697 C C . VAL A 1 89 ? 8.966 -6.611 -11.709 1.00 91.56 89 VAL A C 1
ATOM 699 O O . VAL A 1 89 ? 8.862 -6.490 -12.925 1.00 91.56 89 VAL A O 1
ATOM 702 N N . LEU A 1 90 ? 10.025 -6.164 -11.026 1.00 90.00 90 LEU A N 1
ATOM 703 C CA . LEU A 1 90 ? 11.179 -5.517 -11.659 1.00 90.00 90 LEU A CA 1
ATOM 704 C C . LEU A 1 90 ? 11.874 -6.454 -12.650 1.00 90.00 90 LEU A C 1
ATOM 706 O O . LEU A 1 90 ? 12.116 -6.071 -13.788 1.00 90.00 90 LEU A O 1
ATOM 710 N N . ALA A 1 91 ? 12.145 -7.694 -12.238 1.00 87.94 91 ALA A N 1
ATOM 711 C CA . ALA A 1 91 ? 12.740 -8.705 -13.102 1.00 87.94 91 ALA A CA 1
ATOM 712 C C . ALA A 1 91 ? 11.832 -9.015 -14.300 1.00 87.94 91 ALA A C 1
ATOM 714 O O . ALA A 1 91 ? 12.312 -9.092 -15.422 1.00 87.94 91 ALA A O 1
ATOM 715 N N . PHE A 1 92 ? 10.520 -9.134 -14.095 1.00 87.38 92 PHE A N 1
ATOM 716 C CA . PHE A 1 92 ? 9.586 -9.345 -15.195 1.00 87.38 92 PHE A CA 1
ATOM 717 C C . PHE A 1 92 ? 9.607 -8.1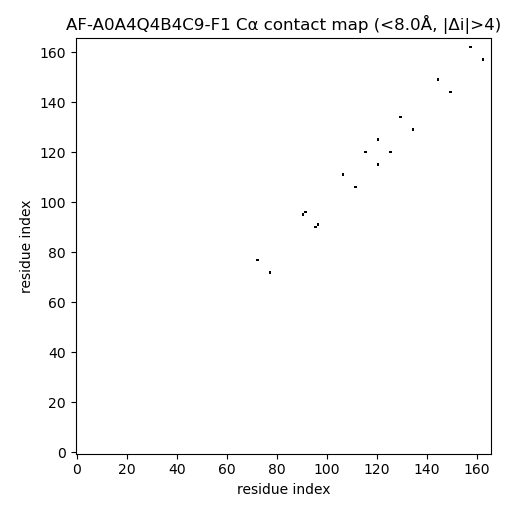74 -16.186 1.00 87.38 92 PHE A C 1
ATOM 719 O O . PHE A 1 92 ? 9.659 -8.396 -17.386 1.00 87.38 92 PHE A O 1
ATOM 726 N N . ASN A 1 93 ? 9.641 -6.932 -15.701 1.00 81.62 93 ASN A N 1
ATOM 727 C CA . ASN A 1 93 ? 9.701 -5.752 -16.565 1.00 81.62 93 ASN A CA 1
ATOM 728 C C . ASN A 1 93 ? 11.030 -5.638 -17.333 1.00 81.62 93 ASN A C 1
ATOM 730 O O . ASN A 1 93 ? 11.021 -5.247 -18.489 1.00 81.62 93 ASN A O 1
ATOM 734 N N . LEU A 1 94 ? 12.158 -6.002 -16.714 1.00 79.81 94 LEU A N 1
ATOM 735 C CA . LEU A 1 94 ? 13.482 -5.927 -17.344 1.00 79.81 94 LEU A CA 1
ATOM 736 C C . LEU A 1 94 ? 13.770 -7.089 -18.303 1.00 79.81 94 LEU A C 1
ATOM 738 O O . LEU A 1 94 ? 14.399 -6.879 -19.331 1.00 79.81 94 LEU A O 1
ATOM 742 N N . PHE A 1 95 ? 13.352 -8.313 -17.966 1.00 80.00 95 PHE A N 1
ATOM 743 C CA . PHE A 1 95 ? 13.650 -9.512 -18.764 1.00 80.00 95 PHE A CA 1
ATOM 744 C C . PHE A 1 95 ? 12.552 -9.876 -19.770 1.00 80.00 95 PHE A C 1
ATOM 746 O O . PHE A 1 95 ? 12.829 -10.606 -20.716 1.00 80.00 95 PHE A O 1
ATOM 753 N N . PHE A 1 96 ? 11.314 -9.419 -19.559 1.00 74.94 96 PHE A N 1
ATOM 754 C CA . PHE A 1 96 ? 10.184 -9.638 -20.474 1.00 74.94 96 PHE A CA 1
ATOM 755 C C . PHE A 1 96 ? 9.614 -8.327 -21.034 1.00 74.94 96 PHE A C 1
ATOM 757 O O . PHE A 1 96 ? 8.615 -8.365 -21.753 1.00 74.94 96 PHE A O 1
ATOM 764 N N . GLY A 1 97 ? 10.206 -7.176 -20.697 1.00 67.31 97 GLY A N 1
ATOM 765 C CA . GLY A 1 97 ? 9.941 -5.927 -21.403 1.00 67.31 97 GLY A CA 1
ATOM 766 C C . GLY A 1 97 ? 10.335 -6.088 -22.866 1.00 67.31 97 GLY A C 1
ATOM 767 O O . GLY A 1 97 ? 11.347 -6.722 -23.160 1.00 67.31 97 GLY A O 1
ATOM 768 N N . SER A 1 98 ? 9.493 -5.589 -23.768 1.00 69.38 98 SER A N 1
ATOM 769 C CA . SER A 1 98 ? 9.728 -5.648 -25.207 1.00 69.38 98 SER A CA 1
ATOM 770 C C . SER A 1 98 ? 11.137 -5.155 -25.537 1.00 69.38 98 SER A C 1
ATOM 772 O O . SER A 1 98 ? 11.564 -4.120 -25.026 1.00 69.38 98 SER A O 1
ATOM 774 N N . GLU A 1 99 ? 11.844 -5.873 -26.413 1.00 63.31 99 GLU A N 1
ATOM 775 C CA . GLU A 1 99 ? 12.890 -5.256 -27.225 1.00 63.31 99 GLU A CA 1
ATOM 776 C C . GLU A 1 99 ? 12.190 -4.229 -28.115 1.00 63.31 99 GLU A C 1
ATOM 778 O O . GLU A 1 99 ? 11.776 -4.537 -29.234 1.00 63.31 99 GLU A O 1
ATOM 783 N N . ASP A 1 100 ? 11.995 -3.018 -27.598 1.00 65.25 100 ASP A N 1
ATOM 784 C CA . ASP A 1 100 ? 11.803 -1.871 -28.468 1.00 65.25 100 ASP A CA 1
ATOM 785 C C . ASP A 1 100 ? 13.122 -1.755 -29.234 1.00 65.25 100 ASP A C 1
ATOM 787 O O . ASP A 1 100 ? 14.156 -1.356 -28.693 1.00 65.25 100 ASP A O 1
ATOM 791 N N . GLN A 1 101 ? 13.124 -2.270 -30.465 1.00 68.38 101 GLN A N 1
ATOM 792 C CA . GLN A 1 101 ? 14.261 -2.130 -31.354 1.00 68.38 101 GLN A CA 1
ATOM 793 C C . GLN A 1 101 ? 14.391 -0.642 -31.638 1.00 68.38 101 GLN A C 1
ATOM 795 O O . GLN A 1 101 ? 13.581 -0.094 -32.379 1.00 68.38 101 GLN A O 1
ATOM 800 N N . ILE A 1 102 ? 15.372 -0.012 -30.990 1.00 71.81 102 ILE A N 1
ATOM 801 C CA . ILE A 1 102 ? 15.710 1.396 -31.186 1.00 71.81 102 ILE A CA 1
ATOM 802 C C . ILE A 1 102 ? 15.918 1.594 -32.688 1.00 71.81 102 ILE A C 1
ATOM 804 O O . ILE A 1 102 ? 16.860 1.041 -33.266 1.00 71.81 102 ILE A O 1
ATOM 808 N N . SER A 1 103 ? 15.001 2.324 -33.313 1.00 78.50 103 SER A N 1
ATOM 809 C CA . SER A 1 103 ? 15.038 2.643 -34.736 1.00 78.50 103 SER A CA 1
ATOM 810 C C . SER A 1 103 ? 15.641 4.029 -34.928 1.00 78.50 103 SER A C 1
ATOM 812 O O . SER A 1 103 ? 15.621 4.870 -34.031 1.00 78.50 103 SER A O 1
ATOM 814 N N . PHE A 1 104 ? 16.128 4.312 -36.135 1.00 80.50 104 PHE A N 1
ATOM 815 C CA . PHE A 1 104 ? 16.500 5.676 -36.520 1.00 80.50 104 PHE A CA 1
ATOM 816 C C . PHE A 1 104 ? 15.317 6.654 -36.430 1.00 80.50 104 PHE A C 1
ATOM 818 O O . PHE A 1 104 ? 15.535 7.851 -36.274 1.00 80.50 104 PHE A O 1
ATOM 825 N N . ASP A 1 105 ? 14.079 6.149 -36.458 1.00 80.38 105 ASP A N 1
ATOM 826 C CA . ASP A 1 105 ? 12.863 6.948 -36.256 1.00 80.38 105 ASP A CA 1
ATOM 827 C C . ASP A 1 105 ? 12.731 7.503 -34.827 1.00 80.38 105 ASP A C 1
ATOM 829 O O . ASP A 1 105 ? 12.035 8.495 -34.615 1.00 80.38 105 ASP A O 1
ATOM 833 N N . ASP A 1 106 ? 13.406 6.889 -33.849 1.00 83.62 106 ASP A N 1
ATOM 834 C CA . ASP A 1 106 ? 13.386 7.323 -32.447 1.00 83.62 106 ASP A CA 1
ATOM 835 C C . ASP A 1 106 ? 14.384 8.463 -32.172 1.00 83.62 106 ASP A C 1
ATOM 837 O O . ASP A 1 106 ? 14.449 8.989 -31.056 1.00 83.62 106 ASP A O 1
ATOM 841 N N . LEU A 1 107 ? 15.189 8.844 -33.170 1.00 87.12 107 LEU A N 1
ATOM 842 C CA . LEU A 1 107 ? 16.259 9.822 -33.024 1.00 87.12 107 LEU A CA 1
ATOM 843 C C . LEU A 1 107 ? 15.727 11.244 -33.248 1.00 87.12 107 LEU A C 1
ATOM 845 O O . LEU A 1 107 ? 15.233 11.599 -34.317 1.00 87.12 107 LEU A O 1
ATOM 849 N N . GLU A 1 108 ? 15.826 12.084 -32.218 1.00 88.69 108 GLU A N 1
ATOM 850 C CA . GLU A 1 108 ? 15.367 13.471 -32.292 1.00 88.69 108 GLU A CA 1
ATOM 851 C C . GLU A 1 108 ? 16.319 14.319 -33.149 1.00 88.69 108 GLU A C 1
ATOM 853 O O . GLU A 1 108 ? 17.536 14.280 -32.958 1.00 88.69 108 GLU A O 1
ATOM 858 N N . LEU A 1 109 ? 15.768 15.150 -34.044 1.00 89.62 109 LEU A N 1
ATOM 859 C CA . LEU A 1 109 ? 16.542 16.051 -34.910 1.00 89.62 109 LEU A CA 1
ATOM 860 C C . LEU A 1 109 ? 17.542 16.901 -34.113 1.00 89.62 109 LEU A C 1
ATOM 862 O O . LEU A 1 109 ? 18.699 17.012 -34.497 1.00 89.62 109 LEU A O 1
ATOM 866 N N . THR A 1 110 ? 17.124 17.438 -32.965 1.00 87.06 110 THR A N 1
ATOM 867 C CA . THR A 1 110 ? 17.981 18.251 -32.090 1.00 87.06 110 THR A CA 1
ATOM 868 C C . THR A 1 110 ? 19.199 17.478 -31.577 1.00 87.06 110 THR A C 1
ATOM 870 O O . THR A 1 110 ? 20.262 18.064 -31.382 1.00 87.06 110 THR A O 1
ATOM 873 N N . SER A 1 111 ? 19.079 16.160 -31.399 1.00 90.12 111 SER A N 1
ATOM 874 C CA . SER A 1 111 ? 20.201 15.308 -30.993 1.00 90.12 111 SER A CA 1
ATOM 875 C C . SER A 1 111 ? 21.187 15.094 -32.147 1.00 90.12 111 SER A C 1
ATOM 877 O O . SER A 1 111 ? 22.395 15.132 -31.926 1.00 90.12 111 SER A O 1
ATOM 879 N N . ILE A 1 112 ? 20.686 14.942 -33.379 1.00 90.56 112 ILE A N 1
ATOM 880 C CA . ILE A 1 112 ? 21.515 14.867 -34.597 1.00 90.56 112 ILE A CA 1
ATOM 881 C C . ILE A 1 112 ? 22.249 16.188 -34.823 1.00 90.56 112 ILE A C 1
ATOM 883 O O . ILE A 1 112 ? 23.452 16.191 -35.052 1.00 90.56 112 ILE A O 1
ATOM 887 N N . GLU A 1 113 ? 21.538 17.311 -34.733 1.00 89.31 113 GLU A N 1
ATOM 888 C CA . GLU A 1 113 ? 22.118 18.645 -34.908 1.00 89.31 113 GLU A CA 1
ATOM 889 C C . GLU A 1 113 ? 23.211 18.921 -33.876 1.00 89.31 113 GLU A C 1
ATOM 891 O O . GLU A 1 113 ? 24.272 19.435 -34.230 1.00 89.31 113 GLU A O 1
ATOM 896 N N . SER A 1 114 ? 22.976 18.547 -32.615 1.00 92.25 114 SER A N 1
ATOM 897 C CA . SER A 1 114 ? 23.980 18.676 -31.558 1.00 92.25 114 SER A CA 1
ATOM 898 C C . SER A 1 114 ? 25.216 17.832 -31.856 1.00 92.25 114 SER A C 1
ATOM 900 O O . SER A 1 114 ? 26.325 18.334 -31.718 1.00 92.25 114 SER A O 1
ATOM 902 N N . TYR A 1 115 ? 25.032 16.583 -32.288 1.00 90.50 115 TYR A N 1
ATOM 903 C CA . TYR A 1 115 ? 26.129 15.682 -32.638 1.00 90.50 115 TYR A CA 1
ATOM 904 C C . TYR A 1 115 ? 26.953 16.217 -33.818 1.00 90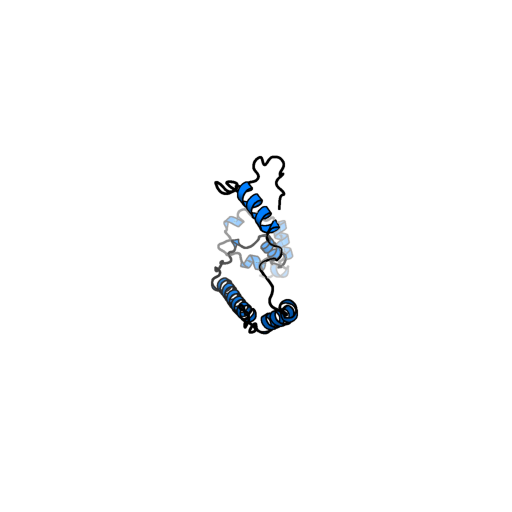.50 115 TYR A C 1
ATOM 906 O O . TYR A 1 115 ? 28.171 16.321 -33.721 1.00 90.50 115 TYR A O 1
ATOM 914 N N . ILE A 1 116 ? 26.283 16.656 -34.890 1.00 90.19 116 ILE A N 1
ATOM 915 C CA . ILE A 1 116 ? 26.942 17.231 -36.071 1.00 90.19 116 ILE A CA 1
ATOM 916 C C . ILE A 1 116 ? 27.687 18.531 -35.740 1.00 90.19 116 ILE A C 1
ATOM 918 O O . ILE A 1 116 ? 28.703 18.829 -36.355 1.00 90.19 116 ILE A O 1
ATOM 922 N N . SER A 1 117 ? 27.181 19.312 -34.785 1.00 88.88 117 SER A N 1
ATOM 923 C CA . SER A 1 117 ? 27.789 20.592 -34.404 1.00 88.88 117 SER A CA 1
ATOM 924 C C . SER A 1 117 ? 28.953 20.450 -33.421 1.00 88.88 117 SER A C 1
ATOM 926 O O . SER A 1 117 ? 29.775 21.359 -33.333 1.00 88.88 117 SER A O 1
ATOM 928 N N . GLU A 1 118 ? 28.981 19.379 -32.626 1.00 92.25 118 GLU A N 1
ATOM 929 C CA . GLU A 1 118 ? 30.024 19.139 -31.621 1.00 92.25 118 GLU A CA 1
ATOM 930 C C . GLU A 1 118 ? 31.233 18.396 -32.203 1.00 92.25 118 GLU A C 1
ATOM 932 O O . GLU A 1 118 ? 32.347 18.551 -31.702 1.00 92.25 118 GLU A O 1
ATOM 937 N N . GLU A 1 119 ? 31.031 17.617 -33.264 1.00 87.81 119 GLU A N 1
ATOM 938 C CA . GLU A 1 119 ? 32.096 16.885 -33.942 1.00 87.81 119 GLU A CA 1
ATOM 939 C C . GLU A 1 119 ? 32.658 17.685 -35.132 1.00 87.81 119 GLU A C 1
ATOM 941 O O . GLU A 1 119 ? 31.926 18.168 -35.995 1.00 87.81 119 GLU A O 1
ATOM 946 N N . ASP A 1 120 ? 33.984 17.840 -35.178 1.00 89.31 120 ASP A N 1
ATOM 947 C CA . ASP A 1 120 ? 34.688 18.565 -36.243 1.00 89.31 120 ASP A CA 1
ATOM 948 C C . ASP A 1 120 ? 34.857 17.667 -37.481 1.00 89.31 120 ASP A C 1
ATOM 950 O O . ASP A 1 120 ? 35.916 17.073 -37.699 1.00 89.31 120 ASP A O 1
ATOM 954 N N . PHE A 1 121 ? 33.814 17.560 -38.305 1.00 87.44 121 PHE A N 1
ATOM 955 C CA . PHE A 1 121 ? 33.889 16.803 -39.557 1.00 87.44 121 PHE A CA 1
ATOM 956 C C . PHE A 1 121 ? 34.764 17.500 -40.599 1.00 87.44 121 PHE A C 1
ATOM 958 O O . PHE A 1 121 ? 34.589 18.683 -40.909 1.00 87.44 121 PHE A O 1
ATOM 965 N N . THR A 1 122 ? 35.674 16.741 -41.203 1.00 87.62 122 THR A N 1
ATOM 966 C CA . THR A 1 122 ? 36.501 17.213 -42.314 1.00 87.62 122 THR A CA 1
ATOM 967 C C . THR A 1 122 ? 35.887 16.839 -43.661 1.00 87.62 122 THR A C 1
ATOM 969 O O . THR A 1 122 ? 35.074 15.923 -43.778 1.00 87.62 122 THR A O 1
ATOM 972 N N . ASN A 1 123 ? 36.314 17.518 -44.729 1.00 84.69 123 ASN A N 1
ATOM 973 C CA . ASN A 1 123 ? 35.891 17.169 -46.088 1.00 84.69 123 ASN A CA 1
ATOM 974 C C . ASN A 1 123 ? 36.299 15.736 -46.487 1.00 84.69 123 ASN A C 1
ATOM 976 O O . ASN A 1 123 ? 35.627 15.131 -47.318 1.00 84.69 123 ASN A O 1
ATOM 980 N N . GLU A 1 124 ? 37.371 15.187 -45.904 1.00 86.38 124 GLU A N 1
ATOM 981 C CA . GLU A 1 124 ? 37.800 13.802 -46.141 1.00 86.38 124 GLU A CA 1
ATOM 982 C C . GLU A 1 124 ? 36.819 12.789 -45.537 1.00 86.38 124 GLU A C 1
ATOM 984 O O . GLU A 1 124 ? 36.518 11.778 -46.175 1.00 86.38 124 GLU A O 1
ATOM 989 N N . ASP A 1 125 ? 36.252 13.092 -44.365 1.00 88.12 125 ASP A N 1
ATOM 990 C CA . ASP A 1 125 ? 35.246 12.242 -43.721 1.00 88.12 125 ASP A CA 1
ATOM 991 C C . ASP A 1 125 ? 34.005 12.121 -44.607 1.00 88.12 125 ASP A C 1
ATOM 993 O O . ASP A 1 125 ? 33.544 11.014 -44.889 1.00 88.12 125 ASP A O 1
ATOM 997 N N . PHE A 1 126 ? 33.523 13.242 -45.150 1.00 85.81 126 PHE A N 1
ATOM 998 C CA . PHE A 1 126 ? 32.411 13.237 -46.102 1.00 85.81 126 PHE A CA 1
ATOM 999 C C . PHE A 1 126 ? 32.773 12.559 -47.425 1.00 85.81 126 PHE A C 1
ATOM 1001 O O . PHE A 1 126 ? 31.962 11.802 -47.953 1.00 85.81 126 PHE A O 1
ATOM 1008 N N . ALA A 1 127 ? 33.984 12.773 -47.949 1.00 85.69 127 ALA A N 1
ATOM 1009 C CA . ALA A 1 127 ? 34.433 12.130 -49.183 1.00 85.69 127 ALA A CA 1
ATOM 1010 C C . ALA A 1 127 ? 34.471 10.599 -49.062 1.00 85.69 127 ALA A C 1
ATOM 1012 O O . ALA A 1 127 ? 34.194 9.905 -50.038 1.00 85.69 127 ALA A O 1
ATOM 1013 N N . SER A 1 128 ? 34.755 10.067 -47.869 1.00 85.94 128 SER A N 1
ATOM 1014 C CA . SER A 1 128 ? 34.738 8.623 -47.608 1.00 85.94 128 SER A CA 1
ATOM 1015 C C . SER A 1 128 ? 33.333 8.004 -47.638 1.00 85.94 128 SER A C 1
ATOM 1017 O O . SER A 1 128 ? 33.195 6.805 -47.884 1.00 85.94 128 SER A O 1
ATOM 1019 N N . LEU A 1 129 ? 32.296 8.817 -47.405 1.00 86.94 129 LEU A N 1
ATOM 1020 C CA . LEU A 1 129 ? 30.894 8.396 -47.423 1.00 86.94 129 LEU A CA 1
ATOM 1021 C C . LEU A 1 129 ? 30.288 8.422 -48.829 1.00 86.94 129 LEU A C 1
ATOM 1023 O O . LEU A 1 129 ? 29.265 7.781 -49.060 1.00 86.94 129 LEU A O 1
ATOM 1027 N N . VAL A 1 130 ? 30.898 9.157 -49.761 1.00 86.31 130 VAL A N 1
ATOM 1028 C CA . VAL A 1 130 ? 30.425 9.257 -51.141 1.00 86.31 130 VAL A CA 1
ATOM 1029 C C . VAL A 1 130 ? 30.959 8.077 -51.952 1.00 86.31 130 VAL A C 1
ATOM 1031 O O . VAL A 1 130 ? 32.168 7.932 -52.148 1.00 86.31 130 VAL A O 1
ATOM 1034 N N . THR A 1 131 ? 30.061 7.231 -52.459 1.00 81.62 131 THR A N 1
ATOM 1035 C CA . THR A 1 131 ? 30.436 6.086 -53.300 1.00 81.62 131 THR A CA 1
ATOM 1036 C C . THR A 1 131 ? 30.420 6.478 -54.779 1.00 81.62 131 THR A C 1
ATOM 1038 O O . THR A 1 131 ? 29.689 7.371 -55.195 1.00 81.62 131 THR A O 1
ATOM 1041 N N . ASN A 1 132 ? 31.190 5.778 -55.621 1.00 78.25 132 ASN A N 1
ATOM 1042 C CA . ASN A 1 132 ? 31.182 5.995 -57.078 1.00 78.25 132 ASN A CA 1
ATOM 1043 C C . ASN A 1 132 ? 29.790 5.829 -57.720 1.00 78.25 132 ASN A C 1
ATOM 1045 O O . ASN A 1 132 ? 29.561 6.358 -58.800 1.00 78.25 132 ASN A O 1
ATOM 1049 N N . ASP A 1 133 ? 28.879 5.108 -57.063 1.00 80.56 133 ASP A N 1
ATOM 1050 C CA . ASP A 1 133 ? 27.497 4.931 -57.515 1.00 80.56 133 ASP A CA 1
ATOM 1051 C C . ASP A 1 133 ? 26.599 6.137 -57.171 1.00 80.56 133 ASP A C 1
ATOM 1053 O O . ASP A 1 133 ? 25.574 6.334 -57.824 1.00 80.56 133 ASP A O 1
ATOM 1057 N N . ASP A 1 134 ? 26.988 6.955 -56.184 1.00 81.31 134 ASP A N 1
ATOM 1058 C CA . ASP A 1 134 ? 26.259 8.162 -55.766 1.00 81.31 134 ASP A CA 1
ATOM 1059 C C . ASP A 1 134 ? 26.582 9.371 -56.656 1.00 81.31 134 ASP A C 1
ATOM 1061 O O . ASP A 1 134 ? 25.810 10.327 -56.712 1.00 81.31 134 ASP A O 1
ATOM 1065 N N . ILE A 1 135 ? 27.721 9.336 -57.357 1.00 79.25 135 ILE A N 1
ATOM 1066 C CA . ILE A 1 135 ? 28.181 10.405 -58.244 1.00 79.25 135 ILE A CA 1
ATOM 1067 C C . ILE A 1 135 ? 27.907 10.009 -59.695 1.00 79.25 135 ILE A C 1
ATOM 1069 O O . ILE A 1 135 ? 28.604 9.164 -60.265 1.00 79.25 135 ILE A O 1
ATOM 1073 N N . SER A 1 136 ? 26.952 10.665 -60.351 1.00 79.38 136 SER A N 1
ATOM 1074 C CA . SER A 1 136 ? 26.747 10.479 -61.785 1.00 79.38 136 SER A CA 1
ATOM 1075 C C . SER A 1 136 ? 27.532 11.511 -62.600 1.00 79.38 136 SER A C 1
ATOM 1077 O O . SER A 1 136 ? 27.666 12.677 -62.238 1.00 79.38 136 SER A O 1
ATOM 1079 N N . ILE A 1 137 ? 28.018 11.107 -63.779 1.00 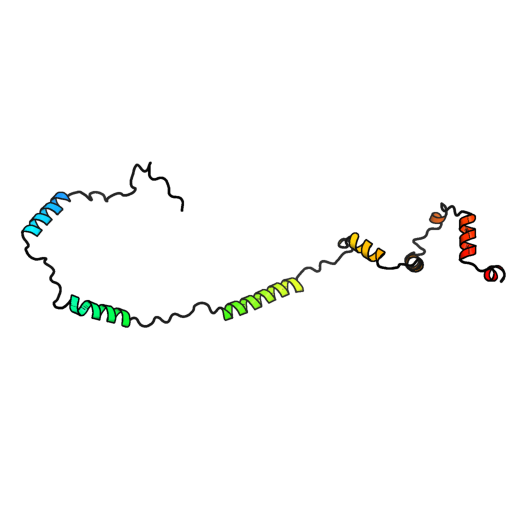70.62 137 ILE A N 1
ATOM 1080 C CA . ILE A 1 137 ? 28.662 12.027 -64.739 1.00 70.62 137 ILE A CA 1
ATOM 1081 C C . ILE A 1 137 ? 27.712 13.171 -65.142 1.00 70.62 137 ILE A C 1
ATOM 1083 O O . ILE A 1 137 ? 28.159 14.258 -65.509 1.00 70.62 137 ILE A O 1
ATOM 1087 N N . TYR A 1 138 ? 26.400 12.939 -65.058 1.00 76.06 138 TYR A N 1
ATOM 1088 C CA . TYR A 1 138 ? 25.381 13.931 -65.375 1.00 76.06 138 TYR A CA 1
ATOM 1089 C C . TYR A 1 138 ? 25.267 15.029 -64.310 1.00 76.06 138 TYR A C 1
ATOM 1091 O O . TYR A 1 138 ? 24.920 16.152 -64.672 1.00 76.06 138 TYR A O 1
ATOM 1099 N N . ASP A 1 139 ? 25.640 14.763 -63.054 1.00 77.44 139 ASP A N 1
ATOM 1100 C CA . ASP A 1 139 ? 25.582 15.751 -61.963 1.00 77.44 139 ASP A CA 1
ATOM 1101 C C . ASP A 1 139 ? 26.573 16.905 -62.175 1.00 77.44 139 ASP A C 1
ATOM 1103 O O . ASP A 1 139 ? 26.323 18.043 -61.782 1.00 77.44 139 ASP A O 1
ATOM 1107 N N . PHE A 1 140 ? 27.675 16.649 -62.885 1.00 77.38 140 PHE A N 1
ATOM 1108 C CA . PHE A 1 140 ? 28.651 17.679 -63.248 1.00 77.38 140 PHE A CA 1
ATOM 1109 C C . PHE A 1 140 ? 28.275 18.457 -64.512 1.00 77.38 140 PHE A C 1
ATOM 1111 O O . PHE A 1 140 ? 28.898 19.475 -64.810 1.00 77.38 140 PHE A O 1
ATOM 1118 N N . SER A 1 141 ? 27.266 18.010 -65.267 1.00 78.00 141 SER A N 1
ATOM 1119 C CA . SER A 1 141 ? 26.889 18.643 -66.536 1.00 78.00 141 SER A CA 1
ATOM 1120 C C . SER A 1 141 ? 26.298 20.044 -66.354 1.00 78.00 141 SER A C 1
ATOM 1122 O O . SER A 1 141 ? 26.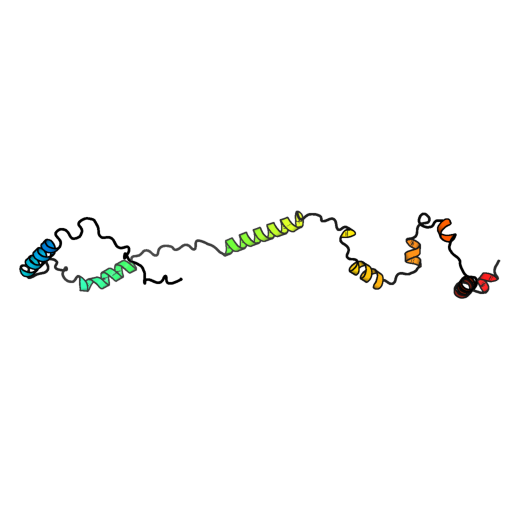357 20.845 -67.286 1.00 78.00 141 SER A O 1
ATOM 1124 N N . GLU A 1 142 ? 25.717 20.336 -65.190 1.00 73.50 142 GLU A N 1
ATOM 1125 C CA . GLU A 1 142 ? 25.158 21.654 -64.859 1.00 73.50 142 GLU A CA 1
ATOM 1126 C C . GLU A 1 142 ? 26.126 22.518 -64.033 1.00 73.50 142 GLU A C 1
ATOM 1128 O O . GLU A 1 142 ? 25.848 23.690 -63.767 1.00 73.50 142 GLU A O 1
ATOM 1133 N N . LEU A 1 143 ? 27.288 21.977 -63.653 1.00 77.81 143 LEU A N 1
ATOM 1134 C CA . LEU A 1 143 ? 28.253 22.680 -62.820 1.00 77.81 143 LEU A CA 1
ATOM 1135 C C . LEU A 1 143 ? 29.087 23.660 -63.660 1.00 77.81 143 LEU A C 1
ATOM 1137 O O . LEU A 1 143 ? 30.046 23.287 -64.334 1.00 77.81 143 LEU A O 1
ATOM 1141 N N . SER A 1 144 ? 28.755 24.948 -63.586 1.00 78.94 144 SER A N 1
ATOM 1142 C CA . SER A 1 144 ? 29.574 26.014 -64.172 1.00 78.94 144 SER A CA 1
ATOM 1143 C C . SER A 1 144 ? 30.657 26.472 -63.188 1.00 78.94 144 SER A C 1
ATOM 1145 O O . SER A 1 144 ? 30.423 27.355 -62.358 1.00 78.94 144 SER A O 1
ATOM 1147 N N . ILE A 1 145 ? 31.852 25.889 -63.276 1.00 82.56 145 ILE A N 1
ATOM 1148 C CA . ILE A 1 145 ? 33.021 26.355 -62.514 1.00 82.56 145 ILE A CA 1
ATOM 1149 C C . ILE A 1 145 ? 33.583 27.607 -63.198 1.00 82.56 145 ILE A C 1
ATOM 1151 O O . ILE A 1 145 ? 33.811 27.617 -64.407 1.00 82.56 145 ILE A O 1
ATOM 1155 N N . THR A 1 146 ? 33.794 28.682 -62.438 1.00 88.56 146 THR A N 1
ATOM 1156 C CA . THR A 1 146 ? 34.355 29.931 -62.977 1.00 88.56 146 THR A CA 1
ATOM 1157 C C . THR A 1 146 ? 35.880 29.831 -63.069 1.00 88.56 146 THR A C 1
ATOM 1159 O O . THR A 1 146 ? 36.522 29.234 -62.206 1.00 88.56 146 THR A O 1
ATOM 1162 N N . GLU A 1 147 ? 36.484 30.469 -64.071 1.00 88.19 147 GLU A N 1
ATOM 1163 C CA . GLU A 1 147 ? 37.945 30.502 -64.243 1.00 88.19 147 GLU A CA 1
ATOM 1164 C C . GLU A 1 147 ? 38.663 31.008 -62.982 1.00 88.19 147 GLU A C 1
ATOM 1166 O O . GLU A 1 147 ? 39.549 30.336 -62.475 1.00 88.19 147 GLU A O 1
ATOM 1171 N N . ASN A 1 148 ? 38.181 32.098 -62.376 1.00 89.25 148 ASN A N 1
ATOM 1172 C CA . ASN A 1 148 ? 38.732 32.641 -61.130 1.00 89.25 148 ASN A CA 1
ATOM 1173 C C . ASN A 1 148 ? 38.660 31.656 -59.945 1.00 89.25 148 ASN A C 1
ATOM 1175 O O . ASN A 1 148 ? 39.540 31.638 -59.091 1.00 89.25 148 ASN A O 1
ATOM 1179 N N . THR A 1 149 ? 37.603 30.838 -59.862 1.00 87.12 149 THR A N 1
ATOM 1180 C CA . THR A 1 149 ? 37.497 29.824 -58.796 1.00 87.12 149 THR A CA 1
ATOM 1181 C C . THR A 1 149 ? 38.471 28.674 -59.020 1.00 87.12 149 THR A C 1
ATOM 1183 O O . THR A 1 149 ? 39.050 28.173 -58.061 1.00 87.12 149 THR A O 1
ATOM 1186 N N . LEU A 1 150 ? 38.684 28.295 -60.282 1.00 86.31 150 LEU A N 1
ATOM 1187 C CA . LEU A 1 150 ? 39.642 27.262 -60.653 1.00 86.31 150 LEU A CA 1
ATOM 1188 C C . LEU A 1 150 ? 41.086 27.741 -60.436 1.00 86.31 150 LEU A C 1
ATOM 1190 O O . LEU A 1 150 ? 41.890 27.013 -59.865 1.00 86.31 150 LEU A O 1
ATOM 1194 N N . GLU A 1 151 ? 41.390 28.977 -60.831 1.00 88.12 151 GLU A N 1
ATOM 1195 C CA . GLU A 1 151 ? 42.693 29.616 -60.635 1.00 88.12 151 GLU A CA 1
ATOM 1196 C C . GLU A 1 151 ? 43.064 29.684 -59.149 1.00 88.12 151 GLU A C 1
ATOM 1198 O O . GLU A 1 151 ? 44.134 29.217 -58.763 1.00 88.12 151 GLU A O 1
ATOM 1203 N N . ASN A 1 152 ? 42.155 30.169 -58.297 1.00 88.31 152 ASN A N 1
ATOM 1204 C CA . ASN A 1 152 ? 42.392 30.229 -56.854 1.00 88.31 152 ASN A CA 1
ATOM 1205 C C . ASN A 1 152 ? 42.616 28.843 -56.240 1.00 88.31 152 ASN A C 1
ATOM 1207 O O . ASN A 1 152 ? 43.525 28.681 -55.431 1.00 88.31 152 ASN A O 1
ATOM 1211 N N . TYR A 1 153 ? 41.829 27.839 -56.639 1.00 86.69 153 TYR A N 1
ATOM 1212 C CA . TYR A 1 153 ? 41.992 26.478 -56.127 1.00 86.69 153 TYR A CA 1
ATOM 1213 C C . TYR A 1 153 ? 43.376 25.908 -56.456 1.00 86.69 153 TYR A C 1
ATOM 1215 O O . TYR A 1 153 ? 44.029 25.340 -55.578 1.00 86.69 153 TYR A O 1
ATOM 1223 N N . ILE A 1 154 ? 43.833 26.098 -57.700 1.00 87.75 154 ILE A N 1
ATOM 1224 C CA . ILE A 1 154 ? 45.160 25.662 -58.145 1.00 87.75 154 ILE A CA 1
ATOM 1225 C C . ILE A 1 154 ? 46.250 26.414 -57.370 1.00 87.75 154 ILE A C 1
ATOM 1227 O O . ILE A 1 154 ? 47.185 25.789 -56.888 1.00 87.75 154 ILE A O 1
ATOM 1231 N N . ILE A 1 155 ? 46.123 27.729 -57.180 1.00 86.75 155 ILE A N 1
ATOM 1232 C CA . ILE A 1 155 ? 47.119 28.523 -56.439 1.00 86.75 155 ILE A CA 1
ATOM 1233 C C . ILE A 1 155 ? 47.198 28.119 -54.957 1.00 86.75 155 ILE A C 1
ATOM 1235 O O . ILE A 1 155 ? 48.289 28.103 -54.389 1.00 86.75 155 ILE A O 1
ATOM 1239 N N . GLU A 1 156 ? 46.068 27.806 -54.318 1.00 86.94 156 GLU A N 1
ATOM 1240 C CA . GLU A 1 156 ? 46.034 27.449 -52.893 1.00 86.94 156 GLU A CA 1
ATOM 1241 C C . GLU A 1 156 ? 46.488 26.010 -52.612 1.00 86.94 156 GLU A C 1
ATOM 1243 O O . GLU A 1 156 ? 47.008 25.743 -51.529 1.00 86.94 156 GLU A O 1
ATOM 1248 N N . ASN A 1 157 ? 46.314 25.090 -53.569 1.00 84.44 157 ASN A N 1
ATOM 1249 C CA . ASN A 1 157 ? 46.528 23.653 -53.353 1.00 84.44 157 ASN A CA 1
ATOM 1250 C C . ASN A 1 157 ? 47.631 23.036 -54.227 1.00 84.44 157 ASN A C 1
ATOM 1252 O O . ASN A 1 157 ? 47.887 21.839 -54.124 1.00 84.44 157 ASN A O 1
ATOM 1256 N N . THR A 1 158 ? 48.285 23.804 -55.101 1.00 83.62 158 THR A N 1
ATOM 1257 C CA . THR A 1 158 ? 49.392 23.337 -55.952 1.00 83.62 158 THR A CA 1
ATOM 1258 C C . THR A 1 158 ? 50.589 24.267 -55.809 1.00 83.62 158 THR A C 1
ATOM 1260 O O . THR A 1 158 ? 50.451 25.491 -55.823 1.00 83.62 158 THR A O 1
ATOM 1263 N N . THR A 1 159 ? 51.789 23.704 -55.667 1.00 81.56 159 THR A N 1
ATOM 1264 C CA . THR A 1 159 ? 53.013 24.507 -55.578 1.00 81.56 159 THR A CA 1
ATOM 1265 C C . THR A 1 159 ? 53.629 24.742 -56.957 1.00 81.56 159 THR A C 1
ATOM 1267 O O . THR A 1 159 ? 53.390 24.003 -57.907 1.00 81.56 159 THR A O 1
ATOM 1270 N N . VAL A 1 160 ? 54.462 25.782 -57.083 1.00 78.25 160 VAL A N 1
ATOM 1271 C CA . VAL A 1 160 ? 55.178 26.081 -58.340 1.00 78.25 160 VAL A CA 1
ATOM 1272 C C . VAL A 1 160 ? 56.088 24.922 -58.766 1.00 78.25 160 VAL A C 1
ATOM 1274 O O . VAL A 1 160 ? 56.280 24.719 -59.959 1.00 78.25 160 VAL A O 1
ATOM 1277 N N . GLU A 1 161 ? 56.612 24.147 -57.813 1.00 78.56 161 GLU A N 1
ATOM 1278 C CA . GLU A 1 161 ? 57.451 22.979 -58.101 1.00 78.56 161 GLU A CA 1
ATOM 1279 C C . GLU A 1 161 ? 56.634 21.860 -58.777 1.00 78.56 161 GLU A C 1
ATOM 1281 O O . GLU A 1 161 ? 57.087 21.302 -59.773 1.00 78.56 161 GLU A O 1
ATOM 1286 N N . ASP A 1 162 ? 55.394 21.625 -58.323 1.00 81.44 162 ASP A N 1
ATOM 1287 C CA . ASP A 1 162 ? 54.479 20.610 -58.880 1.00 81.44 162 ASP A CA 1
ATOM 1288 C C . ASP A 1 162 ? 54.077 20.898 -60.341 1.00 81.44 162 ASP A C 1
ATOM 1290 O O . ASP A 1 162 ? 53.718 19.985 -61.080 1.00 81.44 162 ASP A O 1
ATOM 1294 N N . LEU A 1 163 ? 54.142 22.164 -60.772 1.00 76.31 163 LEU A N 1
ATOM 1295 C CA . LEU A 1 163 ? 53.806 22.602 -62.136 1.00 76.31 163 LEU A CA 1
ATOM 1296 C C . LEU A 1 163 ? 54.989 22.511 -63.114 1.00 76.31 163 LEU A C 1
ATOM 1298 O O . LEU A 1 163 ? 54.798 22.683 -64.319 1.00 76.31 163 LEU A O 1
ATOM 1302 N N . ILE A 1 164 ? 56.210 22.320 -62.604 1.00 80.44 164 ILE A N 1
ATOM 1303 C CA . ILE A 1 164 ? 57.454 22.370 -63.390 1.00 80.44 164 ILE A CA 1
ATOM 1304 C C . ILE A 1 164 ? 58.071 20.973 -63.573 1.00 80.44 164 ILE A C 1
ATOM 1306 O O . ILE A 1 164 ? 58.844 20.767 -64.511 1.00 80.44 164 ILE A O 1
ATOM 1310 N N . THR A 1 165 ? 57.725 19.999 -62.733 1.00 65.69 165 THR A N 1
ATOM 1311 C CA . THR A 1 165 ? 58.123 18.598 -62.926 1.00 65.69 165 THR A CA 1
ATOM 1312 C C . THR A 1 165 ? 57.226 17.875 -63.939 1.00 65.69 165 THR A C 1
ATOM 1314 O O . THR A 1 165 ? 56.057 17.636 -63.651 1.00 65.69 165 THR A O 1
ATOM 1317 N N . ASP A 1 166 ? 57.803 17.504 -65.092 1.00 51.25 166 ASP A N 1
ATOM 1318 C CA . ASP A 1 166 ? 57.363 16.361 -65.922 1.00 51.25 166 ASP A CA 1
ATOM 1319 C C . ASP A 1 166 ? 57.698 15.025 -65.229 1.00 51.25 166 ASP A C 1
ATOM 1321 O O . ASP A 1 166 ? 58.832 14.900 -64.697 1.00 51.25 166 ASP A O 1
#

Foldseek 3Di:
DDDDDPPPPPDPPDDDDVCPCPCVVVVVVVVVVVVVVDPDDPDDDDPCPVVCVVVVVVVVVVPPDPPPDDPPDDVVVVVVVVVVVVVVVVCCCVVVPDPPPDDPVVDDPVNVVVVVVVDDDDPVNVVVVDDPVNDDPVVCVPDDDDPVNVVVVCVVPPDPVNVPDD

Secondary structure (DSSP, 8-state):
------TT-SS-S--PPTTTTTTHHHHHHHHHHHHHH-SS-S-PPPTTTTTTHHHHHHHHHHTS-------S--HHHHHHHHHHHHHHHHHHHHHHS------GGG--HHHHHHHHHHS---HHHHHHH--TTT--TTTTTT----HHHHHHHHHHH--TTTTT--

Mean predicted aligned error: 21.71 Å

Sequence (166 aa):
MKNKKLEHIKTTGFKTPKNYFEGLDDSILNQAKLSSKIDTNGFKVPESYFENLDVKVLDAVKTQPETKVIKLFNWKKAASVAAIAACMVLAFNLFFGSEDQISFDDLELTSIESYISEEDFTNEDFASLVTNDDISIYDFSELSITENTLENYIIENTTVEDLITD

pLDDT: mean 80.7, std 10.0, range [42.88, 92.75]

Solvent-accessible surface area (backbone atoms only — not comparable to full-atom values): 10968 Å² total; per-residue (Å²): 134,86,83,76,81,72,91,75,67,90,64,90,83,78,77,78,64,88,68,69,70,66,63,44,68,59,52,53,54,52,48,54,55,50,56,76,73,46,97,60,77,92,72,76,79,62,88,62,48,76,77,46,41,62,59,52,54,52,50,63,63,66,68,55,72,80,73,82,80,70,80,89,70,60,62,71,62,52,50,52,53,50,52,53,51,51,51,50,53,51,48,46,51,71,76,67,42,78,84,75,74,87,49,80,87,75,58,54,65,70,59,52,54,48,50,61,71,72,48,89,80,48,73,65,62,55,54,73,72,58,48,81,86,76,57,55,80,67,70,56,72,78,61,82,80,50,69,71,61,52,52,50,50,46,64,76,76,48,56,78,66,71,75,68,62,130